Protein AF-A0A915M166-F1 (afdb_monomer_lite)

Radius of gyration: 23.09 Å; chains: 1; bounding box: 55×41×56 Å

pLDDT: mean 77.36, std 15.28, range [28.61, 94.88]

Organism: Meloidogyne javanica (NCBI:txid6303)

Sequence (182 aa):
MIEFNIRQTSNLDTGTILLDKWSNPQYFYRSNMYTFSVKNPDEVTKGSIPNVTKLGPYVFDQTQKRRIHSRGNGSVIYETFQYYKFNPAIAALLVQTPFLEVEVGELIFDGYADPFIDQVCSLPFVNFVCEQILELPDRIGLFYKKNGTSTGVFEVEDGHKDNGESLGRIITWNNGTSLVNY

Structure (mmCIF, N/CA/C/O backbone):
data_AF-A0A915M166-F1
#
_entry.id   AF-A0A915M166-F1
#
loop_
_atom_site.group_PDB
_atom_site.id
_atom_site.type_symbol
_atom_site.label_atom_id
_atom_site.label_alt_id
_atom_site.label_comp_id
_atom_site.label_asym_id
_atom_site.label_entity_id
_atom_site.label_seq_id
_atom_site.pdbx_PDB_ins_code
_atom_site.Cartn_x
_atom_site.Cartn_y
_atom_site.Cartn_z
_atom_site.occupancy
_atom_site.B_iso_or_equiv
_atom_site.auth_seq_id
_atom_site.auth_comp_id
_atom_site.auth_asym_id
_atom_site.auth_atom_id
_atom_site.pdbx_PDB_model_num
ATOM 1 N N . MET A 1 1 ? -29.240 13.737 28.345 1.00 46.16 1 MET A N 1
ATOM 2 C CA . MET A 1 1 ? -29.706 13.234 27.029 1.00 46.16 1 MET A CA 1
ATOM 3 C C . MET A 1 1 ? -28.715 13.537 25.897 1.00 46.16 1 MET A C 1
ATOM 5 O O . MET A 1 1 ? -28.521 12.674 25.058 1.00 46.16 1 MET A O 1
ATOM 9 N N . ILE A 1 2 ? -28.047 14.702 25.892 1.00 50.22 2 ILE A N 1
ATOM 10 C CA . ILE A 1 2 ? -27.058 15.084 24.859 1.00 50.22 2 ILE A CA 1
ATOM 11 C C . ILE A 1 2 ? -25.744 14.280 24.971 1.00 50.22 2 ILE A C 1
ATOM 13 O O . ILE A 1 2 ? -25.306 13.709 23.979 1.00 50.22 2 ILE A O 1
ATOM 17 N N . GLU A 1 3 ? -25.167 14.125 26.170 1.00 52.94 3 GLU A N 1
ATOM 18 C CA . GLU A 1 3 ? -23.914 13.359 26.355 1.00 52.94 3 GLU A CA 1
ATOM 19 C C . GLU A 1 3 ? -24.024 11.869 25.992 1.00 52.94 3 GLU A C 1
ATOM 21 O O . GLU A 1 3 ? -23.082 11.284 25.466 1.00 52.94 3 GLU A O 1
ATOM 26 N N . PHE A 1 4 ? -25.187 11.249 26.223 1.00 51.78 4 PHE A N 1
ATOM 27 C CA . PHE A 1 4 ? -25.421 9.848 25.855 1.00 51.78 4 PHE A CA 1
ATOM 28 C C . PHE A 1 4 ? -25.403 9.650 24.330 1.00 51.78 4 PHE A C 1
ATOM 30 O O . PHE A 1 4 ? -24.869 8.660 23.842 1.00 51.78 4 PHE A O 1
ATOM 37 N N . ASN A 1 5 ? -25.926 10.625 23.578 1.00 53.28 5 ASN A N 1
ATOM 38 C CA . ASN A 1 5 ? -25.905 10.613 22.114 1.00 53.28 5 ASN A CA 1
ATOM 39 C C . ASN A 1 5 ? -24.482 10.813 21.563 1.00 53.28 5 ASN A C 1
ATOM 41 O O . ASN A 1 5 ? -24.081 10.134 20.621 1.00 53.28 5 ASN A O 1
ATOM 45 N N . ILE A 1 6 ? -23.684 11.681 22.196 1.00 55.50 6 ILE A N 1
ATOM 46 C CA . ILE A 1 6 ? -22.271 11.881 21.835 1.00 55.50 6 ILE A CA 1
ATOM 47 C C . ILE A 1 6 ? -21.486 10.574 22.033 1.00 55.50 6 ILE A C 1
ATOM 49 O O . ILE A 1 6 ? -20.822 10.120 21.106 1.00 55.50 6 ILE A O 1
ATOM 53 N N . ARG A 1 7 ? -21.667 9.882 23.168 1.00 54.38 7 ARG A N 1
ATOM 54 C CA . ARG A 1 7 ? -20.999 8.594 23.449 1.00 54.38 7 ARG A CA 1
ATOM 55 C C . ARG A 1 7 ? -21.345 7.470 22.466 1.00 54.38 7 ARG A C 1
ATOM 57 O O . ARG A 1 7 ? -20.508 6.604 22.246 1.00 54.38 7 ARG A O 1
ATOM 64 N N . GLN A 1 8 ? -22.534 7.476 21.859 1.00 55.91 8 GLN A N 1
ATOM 65 C CA . GLN A 1 8 ? -22.914 6.499 20.822 1.00 55.91 8 GLN A CA 1
ATOM 66 C C . GLN A 1 8 ? -22.287 6.795 19.445 1.00 55.91 8 GLN A C 1
ATOM 68 O O . GLN A 1 8 ? -22.394 5.982 18.525 1.00 55.91 8 GLN A O 1
ATOM 73 N N . THR A 1 9 ? -21.644 7.956 19.288 1.00 62.00 9 THR A N 1
ATOM 74 C CA . THR A 1 9 ? -21.124 8.449 18.003 1.00 62.00 9 THR A CA 1
ATOM 75 C C . THR A 1 9 ? -19.626 8.761 18.006 1.00 62.00 9 THR A C 1
ATOM 77 O O . THR A 1 9 ? -19.083 8.988 16.928 1.00 62.00 9 THR A O 1
ATOM 80 N N . SER A 1 10 ? -18.948 8.738 19.163 1.00 69.44 10 SER A N 1
ATOM 81 C CA . SER A 1 10 ? -17.565 9.227 19.309 1.00 69.44 10 SER A CA 1
ATOM 82 C C . SER A 1 10 ? -16.494 8.165 19.600 1.00 69.44 10 SER A C 1
ATOM 84 O O . SER A 1 10 ? -15.329 8.523 19.730 1.00 69.44 10 SER A O 1
ATOM 86 N N . ASN A 1 11 ? -16.842 6.879 19.706 1.00 83.44 11 ASN A N 1
ATOM 87 C CA . ASN A 1 11 ? -15.882 5.805 20.003 1.00 83.44 11 ASN A CA 1
ATOM 88 C C . ASN A 1 11 ? -16.081 4.557 19.120 1.00 83.44 11 ASN A C 1
ATOM 90 O O . ASN A 1 11 ? -17.115 4.385 18.462 1.00 83.44 11 ASN A O 1
ATOM 94 N N . LEU A 1 12 ? -15.075 3.678 19.108 1.00 84.75 12 LEU A N 1
ATOM 95 C CA . LEU A 1 12 ? -15.080 2.407 18.367 1.00 84.75 12 LEU A CA 1
ATOM 96 C C . LEU A 1 12 ? -15.663 1.240 19.184 1.00 84.75 12 LEU A C 1
ATOM 98 O O . LEU A 1 12 ? -15.132 0.131 19.125 1.00 84.75 12 LEU A O 1
ATOM 102 N N . ASP A 1 13 ? -16.745 1.467 19.933 1.00 83.06 13 ASP A N 1
ATOM 103 C CA . ASP A 1 13 ? -17.377 0.442 20.773 1.00 83.06 13 ASP A CA 1
ATOM 104 C C . ASP A 1 13 ? -18.526 -0.319 20.069 1.00 83.06 13 ASP A C 1
ATOM 106 O O . ASP A 1 13 ? -19.024 0.052 19.002 1.00 83.06 13 ASP A O 1
ATOM 110 N N . THR A 1 14 ? -18.939 -1.439 20.658 1.00 78.31 14 THR A N 1
ATOM 111 C CA . THR A 1 14 ? -19.951 -2.354 20.127 1.00 78.31 14 THR A CA 1
ATOM 112 C C . THR A 1 14 ? -21.301 -1.658 19.968 1.00 78.31 14 THR A C 1
ATOM 114 O O . THR A 1 14 ? -21.846 -1.088 20.910 1.00 78.31 14 THR A O 1
ATOM 117 N N . GLY A 1 15 ? -21.873 -1.750 18.766 1.00 77.25 15 GLY A N 1
ATOM 118 C CA . GLY A 1 15 ? -23.177 -1.164 18.448 1.00 77.25 15 GLY A CA 1
ATOM 119 C C . GLY A 1 15 ? -23.139 0.324 18.089 1.00 77.25 15 GLY A C 1
ATOM 120 O O . GLY A 1 15 ? -24.198 0.882 17.801 1.00 77.25 15 GLY A O 1
ATOM 121 N N . THR A 1 16 ? -21.965 0.971 18.057 1.00 82.69 16 THR A N 1
ATOM 122 C CA . THR A 1 16 ? -21.869 2.359 17.588 1.00 82.69 16 THR A CA 1
ATOM 123 C C . THR A 1 16 ? -21.902 2.450 16.064 1.00 82.69 16 THR A C 1
ATOM 125 O O . THR A 1 16 ? -21.342 1.627 15.336 1.00 82.69 16 THR A O 1
ATOM 128 N N . ILE A 1 17 ? -22.531 3.515 15.564 1.00 83.06 17 ILE A N 1
ATOM 129 C CA . ILE A 1 17 ? -22.570 3.831 14.126 1.00 83.06 17 ILE A CA 1
ATOM 130 C C . ILE A 1 17 ? -21.159 4.134 13.603 1.00 83.06 17 ILE A C 1
ATOM 132 O O . ILE A 1 17 ? -20.839 3.845 12.448 1.00 83.06 17 ILE A O 1
ATOM 136 N N . LEU A 1 18 ? -20.316 4.734 14.450 1.00 84.56 18 LEU A N 1
ATOM 137 C CA . LEU A 1 18 ? -18.938 5.052 14.102 1.00 84.56 18 LEU A CA 1
ATOM 138 C C . LEU A 1 18 ? -18.138 3.778 13.825 1.00 84.56 18 LEU A C 1
ATOM 140 O O . LEU A 1 18 ? -17.432 3.728 12.820 1.00 84.56 18 LEU A O 1
ATOM 144 N N . LEU A 1 19 ? -18.289 2.743 14.655 1.00 86.62 19 LEU A N 1
ATOM 145 C CA . LEU A 1 19 ? -17.601 1.476 14.450 1.00 86.62 19 LEU A CA 1
ATOM 146 C C . LEU A 1 19 ? -18.011 0.800 13.132 1.00 86.62 19 LEU A C 1
ATOM 148 O O . LEU A 1 19 ? -17.141 0.334 12.393 1.00 86.62 19 LEU A O 1
ATOM 152 N N . ASP A 1 20 ? -19.307 0.772 12.812 1.00 86.44 20 ASP A N 1
ATOM 153 C CA . ASP A 1 20 ? -19.807 0.187 11.560 1.00 86.44 20 ASP A CA 1
ATOM 154 C C . ASP A 1 20 ? -19.187 0.884 10.336 1.00 86.44 20 ASP A C 1
ATOM 156 O O . ASP A 1 20 ? -18.505 0.252 9.523 1.00 86.44 20 ASP A O 1
ATOM 160 N N . LYS A 1 21 ? -19.283 2.217 10.280 1.00 86.31 21 LYS A N 1
ATOM 161 C CA . LYS A 1 21 ? -18.717 3.024 9.186 1.00 86.31 21 LYS A CA 1
ATOM 162 C C . LYS A 1 21 ? -17.194 2.961 9.113 1.00 86.31 21 LYS A C 1
ATOM 164 O O . LYS A 1 21 ? -16.630 3.012 8.021 1.00 86.31 21 LYS A O 1
ATOM 169 N N . TRP A 1 22 ? -16.521 2.885 10.258 1.00 87.31 22 TRP A N 1
ATOM 170 C CA . TRP A 1 22 ? -15.069 2.757 10.316 1.00 87.31 22 TRP A CA 1
ATOM 171 C C . TRP A 1 22 ? -14.617 1.366 9.858 1.00 87.31 22 TRP A C 1
ATOM 173 O O . TRP A 1 22 ? -13.626 1.255 9.140 1.00 87.31 22 TRP A O 1
ATOM 183 N N . SER A 1 23 ? -15.342 0.301 10.204 1.00 88.00 23 SER A N 1
ATOM 184 C CA . SER A 1 23 ? -14.983 -1.060 9.791 1.00 88.00 23 SER A CA 1
ATOM 185 C C . SER A 1 23 ? -15.278 -1.344 8.312 1.00 88.00 23 SER A C 1
ATOM 187 O O . SER A 1 23 ? -14.497 -2.030 7.644 1.00 88.00 23 SER A O 1
ATOM 189 N N . ASN A 1 24 ? -16.350 -0.755 7.777 1.00 86.88 24 ASN A N 1
ATOM 190 C CA . ASN A 1 24 ? -16.792 -0.920 6.395 1.00 86.88 24 ASN A CA 1
ATOM 191 C C . ASN A 1 24 ? -17.141 0.440 5.756 1.00 86.88 24 ASN A C 1
ATOM 193 O O . ASN A 1 24 ? -18.318 0.774 5.585 1.00 86.88 24 ASN A O 1
ATOM 197 N N . PRO A 1 25 ? -16.131 1.254 5.402 1.00 83.81 25 PRO A N 1
ATOM 198 C CA . PRO A 1 25 ? -16.365 2.555 4.795 1.00 83.81 25 PRO A CA 1
ATOM 199 C C . PRO A 1 25 ? -17.049 2.405 3.433 1.00 83.81 25 PRO A C 1
ATOM 201 O O . PRO A 1 25 ? -16.569 1.700 2.551 1.00 83.81 25 PRO A O 1
ATOM 204 N N . GLN A 1 26 ? -18.168 3.108 3.249 1.00 76.75 26 GLN A N 1
ATOM 205 C CA . GLN A 1 26 ? -18.954 3.078 2.005 1.00 76.75 26 GLN A CA 1
ATOM 206 C C . GLN A 1 26 ? -18.424 4.017 0.910 1.00 76.75 26 GLN A C 1
ATOM 208 O O . GLN A 1 26 ? -19.057 4.190 -0.128 1.00 76.75 26 GLN A O 1
ATOM 213 N N . TYR A 1 27 ? -17.278 4.649 1.142 1.00 73.75 27 TYR A N 1
ATOM 214 C CA . TYR A 1 27 ? -16.601 5.483 0.161 1.00 73.75 27 TYR A CA 1
ATOM 215 C C . TYR A 1 27 ? -15.393 4.733 -0.407 1.00 73.75 27 TYR A C 1
ATOM 217 O O . TYR A 1 27 ? -14.762 3.922 0.272 1.00 73.75 27 TYR A O 1
ATOM 225 N N . PHE A 1 28 ? -15.066 5.022 -1.660 1.00 69.94 28 PHE A N 1
ATOM 226 C CA . PHE A 1 28 ? -13.847 4.558 -2.308 1.00 69.94 28 PHE A CA 1
ATOM 227 C C . PHE A 1 28 ? -12.871 5.727 -2.439 1.00 69.94 28 PHE A C 1
ATOM 229 O O . PHE A 1 28 ? -13.273 6.891 -2.501 1.00 69.94 28 PHE A O 1
ATOM 236 N N . TYR A 1 29 ? -11.583 5.416 -2.490 1.00 75.69 29 TYR A N 1
ATOM 237 C CA . TYR A 1 29 ? -10.548 6.379 -2.830 1.00 75.69 29 TYR A CA 1
ATOM 238 C C . TYR A 1 29 ? -10.238 6.271 -4.311 1.00 75.69 29 TYR A C 1
ATOM 240 O O . TYR A 1 29 ? -10.153 5.173 -4.853 1.00 75.69 29 TYR A O 1
ATOM 248 N N . ARG A 1 30 ? -10.029 7.410 -4.963 1.00 71.06 30 ARG A N 1
ATOM 249 C CA . ARG A 1 30 ? -9.544 7.439 -6.337 1.00 71.06 30 ARG A CA 1
ATOM 250 C C . ARG A 1 30 ? -8.064 7.777 -6.339 1.00 71.06 30 ARG A C 1
ATOM 252 O O . ARG A 1 30 ? -7.686 8.873 -5.926 1.00 71.06 30 ARG A O 1
ATOM 259 N N . SER A 1 31 ? -7.243 6.862 -6.835 1.00 66.75 31 SER A N 1
ATOM 260 C CA . SER A 1 31 ? -5.811 7.094 -7.007 1.00 66.75 31 SER A CA 1
ATOM 261 C C . SER A 1 31 ? -5.480 7.311 -8.472 1.00 66.75 31 SER A C 1
ATOM 263 O O . SER A 1 31 ? -5.754 6.463 -9.318 1.00 66.75 31 SER A O 1
ATOM 265 N N . ASN A 1 32 ? -4.868 8.461 -8.746 1.00 69.50 32 ASN A N 1
ATOM 266 C CA . ASN A 1 32 ? -4.385 8.839 -10.065 1.00 69.50 32 ASN A CA 1
ATOM 267 C C . ASN A 1 32 ? -2.889 8.539 -10.140 1.00 69.50 32 ASN A C 1
ATOM 269 O O . ASN A 1 32 ? -2.088 9.239 -9.519 1.00 69.50 32 ASN A O 1
ATOM 273 N N . MET A 1 33 ? -2.523 7.514 -10.901 1.00 69.56 33 MET A N 1
ATOM 274 C CA . MET A 1 33 ? -1.131 7.126 -11.106 1.00 69.56 33 MET A CA 1
ATOM 275 C C . MET A 1 33 ? -0.606 7.730 -12.407 1.00 69.56 33 MET A C 1
ATOM 277 O O . MET A 1 33 ? -1.296 7.722 -13.426 1.00 69.56 33 MET A O 1
ATOM 281 N N . TYR A 1 34 ? 0.619 8.247 -12.379 1.00 71.56 34 TYR A N 1
ATOM 282 C CA . TYR A 1 34 ? 1.304 8.766 -13.559 1.00 71.56 34 TYR A CA 1
ATOM 283 C C . TYR A 1 34 ? 2.593 7.988 -13.769 1.00 71.56 34 TYR A C 1
ATOM 285 O O . TYR A 1 34 ? 3.335 7.761 -12.816 1.00 71.56 34 TYR A O 1
ATOM 293 N N . THR A 1 35 ? 2.864 7.607 -15.011 1.00 72.44 35 THR A N 1
ATOM 294 C CA . THR A 1 35 ? 4.107 6.929 -15.392 1.00 72.44 35 THR A CA 1
ATOM 295 C C . THR A 1 35 ? 4.919 7.822 -16.322 1.00 72.44 35 THR A C 1
ATOM 297 O O . THR A 1 35 ? 4.394 8.769 -16.908 1.00 72.44 35 THR A O 1
ATOM 300 N N . PHE A 1 36 ? 6.217 7.556 -16.439 1.00 79.19 36 PHE A N 1
ATOM 301 C CA . PHE A 1 36 ? 7.108 8.289 -17.334 1.00 79.19 36 PHE A CA 1
ATOM 302 C C . PHE A 1 36 ? 7.720 7.308 -18.330 1.00 79.19 36 PHE A C 1
ATOM 304 O O . PHE A 1 36 ? 8.456 6.407 -17.943 1.00 79.19 36 PHE A O 1
ATOM 311 N N . SER A 1 37 ? 7.391 7.479 -19.609 1.00 79.38 37 SER A N 1
ATOM 312 C CA . SER A 1 37 ? 7.954 6.697 -20.712 1.00 79.38 37 SER A CA 1
ATOM 313 C C . SER A 1 37 ? 9.230 7.371 -21.212 1.00 79.38 37 SER A C 1
ATOM 315 O O . SER A 1 37 ? 9.206 8.557 -21.546 1.00 79.38 37 SER A O 1
ATOM 317 N N . VAL A 1 38 ? 10.336 6.629 -21.258 1.00 84.50 38 VAL A N 1
ATOM 318 C CA . VAL A 1 38 ? 11.629 7.104 -21.775 1.00 84.50 38 VAL A CA 1
ATOM 319 C C . VAL A 1 38 ? 11.618 7.057 -23.305 1.00 84.50 38 VAL A C 1
ATOM 321 O O . VAL A 1 38 ? 11.242 6.049 -23.894 1.00 84.50 38 VAL A O 1
ATOM 324 N N . LYS A 1 39 ? 12.014 8.155 -23.957 1.00 87.38 39 LYS A N 1
ATOM 325 C CA . LYS A 1 39 ? 12.005 8.322 -25.421 1.00 87.38 39 LYS A CA 1
ATOM 326 C C . LYS A 1 39 ? 13.348 8.051 -26.090 1.00 87.38 39 LYS A C 1
ATOM 328 O O . LYS A 1 39 ? 13.363 7.779 -27.283 1.00 87.38 39 LYS A O 1
ATOM 333 N N . ASN A 1 40 ? 14.450 8.111 -25.345 1.00 90.00 40 ASN A N 1
ATOM 334 C CA . ASN A 1 40 ? 15.803 7.849 -25.846 1.00 90.00 40 ASN A CA 1
ATOM 335 C C . ASN A 1 40 ? 16.521 6.723 -25.065 1.00 90.00 40 ASN A C 1
ATOM 337 O O . ASN A 1 40 ? 17.633 6.929 -24.573 1.00 90.00 40 ASN A O 1
ATOM 341 N N . PRO A 1 41 ? 15.916 5.525 -24.933 1.00 87.50 41 PRO A N 1
ATOM 342 C CA . PRO A 1 41 ? 16.469 4.439 -24.116 1.00 87.50 41 PRO A CA 1
ATOM 343 C C . PRO A 1 41 ? 17.909 4.051 -24.510 1.00 87.50 41 PRO A C 1
ATOM 345 O O . PRO A 1 41 ? 18.774 3.902 -23.644 1.00 87.50 41 PRO A O 1
ATOM 348 N N . ASP A 1 42 ? 18.208 3.981 -25.810 1.00 89.56 42 ASP A N 1
ATOM 349 C CA . ASP A 1 42 ? 19.534 3.605 -26.329 1.00 89.56 42 ASP A CA 1
ATOM 350 C C . ASP A 1 42 ? 20.636 4.639 -26.050 1.00 89.56 42 ASP A C 1
ATOM 352 O O . ASP A 1 42 ? 21.823 4.314 -26.060 1.00 89.56 42 ASP A O 1
ATOM 356 N N . GLU A 1 43 ? 20.272 5.901 -25.835 1.00 90.88 43 GLU A N 1
ATOM 357 C CA . GLU A 1 43 ? 21.224 6.965 -25.501 1.00 90.88 43 GLU A CA 1
ATOM 358 C C . GLU A 1 43 ? 21.476 7.013 -23.997 1.00 90.88 43 GLU A C 1
ATOM 360 O O . GLU A 1 43 ? 22.609 7.227 -23.556 1.00 90.88 43 GLU A O 1
ATOM 365 N N . VAL A 1 44 ? 20.425 6.781 -23.206 1.00 89.69 44 VAL A N 1
ATOM 366 C CA . VAL A 1 44 ? 20.502 6.736 -21.741 1.00 89.69 44 VAL A CA 1
ATOM 367 C C . VAL A 1 44 ? 21.419 5.611 -21.285 1.00 89.69 44 VAL A C 1
ATOM 369 O O . VAL A 1 44 ? 22.259 5.817 -20.413 1.00 89.69 44 VAL A O 1
ATOM 372 N N . THR A 1 45 ? 21.342 4.448 -21.930 1.00 84.69 45 THR A N 1
ATOM 373 C CA . THR A 1 45 ? 22.251 3.321 -21.647 1.00 84.69 45 THR A CA 1
ATOM 374 C C . THR A 1 45 ? 23.720 3.647 -21.926 1.00 84.69 45 THR A C 1
ATOM 376 O O . THR A 1 45 ? 24.607 3.022 -21.352 1.00 84.69 45 THR A O 1
ATOM 379 N N . LYS A 1 46 ? 23.988 4.661 -22.756 1.00 92.38 46 LYS A N 1
ATOM 380 C CA . LYS A 1 46 ? 25.328 5.182 -23.067 1.00 92.38 46 LYS A CA 1
ATOM 381 C C . LYS A 1 46 ? 25.714 6.396 -22.207 1.00 92.38 46 LYS A C 1
ATOM 383 O O . LYS A 1 46 ? 26.749 7.006 -22.458 1.00 92.38 46 LYS A O 1
ATOM 388 N N . GLY A 1 47 ? 24.904 6.750 -21.204 1.00 89.50 47 GLY A N 1
ATOM 389 C CA . GLY A 1 47 ? 25.159 7.840 -20.254 1.00 89.50 47 GLY A CA 1
ATOM 390 C C . GLY A 1 47 ? 24.530 9.191 -20.613 1.00 89.50 47 GLY A C 1
ATOM 391 O O . GLY A 1 47 ? 24.834 10.190 -19.962 1.00 89.50 47 GLY A O 1
ATOM 392 N N . SER A 1 48 ? 23.663 9.252 -21.628 1.00 94.25 48 SER A N 1
ATOM 393 C CA . SER A 1 48 ? 22.951 10.490 -21.980 1.00 94.25 48 SER A CA 1
ATOM 394 C C . SER A 1 48 ? 21.795 10.784 -21.016 1.00 94.25 48 SER A C 1
ATOM 396 O O . SER A 1 48 ? 21.286 9.896 -20.333 1.00 94.25 48 SER A O 1
ATOM 398 N N . ILE A 1 49 ? 21.349 12.043 -20.966 1.00 92.62 49 ILE A N 1
ATOM 399 C CA . ILE A 1 49 ? 20.233 12.464 -20.105 1.00 92.62 49 ILE A CA 1
ATOM 400 C C . ILE A 1 49 ? 18.906 11.873 -20.634 1.00 92.62 49 ILE A C 1
ATOM 402 O O . ILE A 1 49 ? 18.629 11.997 -21.833 1.00 92.62 49 ILE A O 1
ATOM 406 N N . PRO A 1 50 ? 18.056 11.270 -19.776 1.00 92.38 50 PRO A N 1
ATOM 407 C CA . PRO A 1 50 ? 16.761 10.737 -20.195 1.00 92.38 50 PRO A CA 1
ATOM 408 C C . PRO A 1 50 ? 15.782 11.820 -20.655 1.00 92.38 50 PRO A C 1
ATOM 410 O O . PRO A 1 50 ? 15.462 12.751 -19.915 1.00 92.38 50 PRO A O 1
ATOM 413 N N . ASN A 1 51 ? 15.239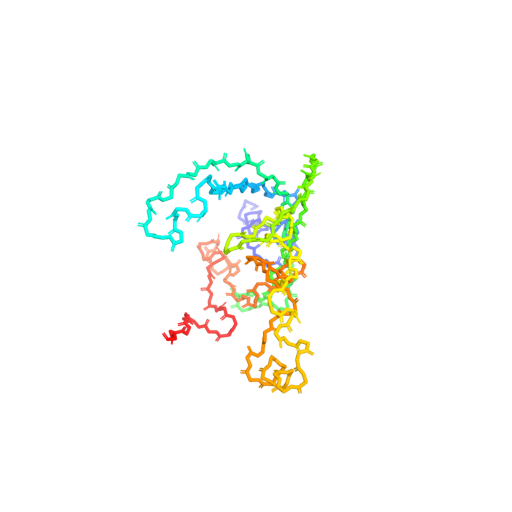 11.645 -21.855 1.00 91.75 51 ASN A N 1
ATOM 414 C CA . ASN A 1 51 ? 14.079 12.366 -22.359 1.00 91.75 51 ASN A CA 1
ATOM 415 C C . ASN A 1 51 ? 12.823 11.543 -22.054 1.00 91.75 51 ASN A C 1
ATOM 417 O O . ASN A 1 51 ? 12.714 10.399 -22.495 1.00 91.75 51 ASN A O 1
ATOM 421 N N . VAL A 1 52 ? 11.877 12.102 -21.297 1.00 87.50 52 VAL A N 1
ATOM 422 C CA . VAL A 1 52 ? 10.702 11.369 -20.805 1.00 87.50 52 VAL A CA 1
ATOM 423 C C . VAL A 1 52 ? 9.389 12.036 -21.194 1.00 87.50 52 VAL A C 1
ATOM 425 O O . VAL A 1 52 ? 9.273 13.257 -21.253 1.00 87.50 52 VAL A O 1
ATOM 428 N N . THR A 1 53 ? 8.358 11.225 -21.414 1.00 79.44 53 THR A N 1
ATOM 429 C CA . THR A 1 53 ? 6.971 11.668 -21.597 1.00 79.44 53 THR A CA 1
ATOM 430 C C . THR A 1 53 ? 6.115 11.163 -20.444 1.00 79.44 53 THR A C 1
ATOM 432 O O . THR A 1 53 ? 6.076 9.964 -20.171 1.00 79.44 53 THR A O 1
ATOM 435 N N . LYS A 1 54 ? 5.406 12.075 -19.775 1.00 74.50 54 LYS A N 1
ATOM 436 C CA . LYS A 1 54 ? 4.445 11.741 -18.719 1.00 74.50 54 LYS A CA 1
ATOM 437 C C . LYS A 1 54 ? 3.184 11.116 -19.327 1.00 74.50 54 LYS A C 1
ATOM 439 O O . LYS A 1 54 ? 2.599 11.689 -20.241 1.00 74.50 54 LYS A O 1
ATOM 444 N N . LEU A 1 55 ? 2.747 9.987 -18.782 1.00 70.75 55 LEU A N 1
ATOM 445 C CA . LEU A 1 55 ? 1.533 9.263 -19.155 1.00 70.75 55 LEU A CA 1
ATOM 446 C C . LEU A 1 55 ? 0.568 9.183 -17.964 1.00 70.75 55 LEU A C 1
ATOM 448 O O . LEU A 1 55 ? 0.987 9.214 -16.804 1.00 70.75 55 LEU A O 1
ATOM 452 N N . GLY A 1 56 ? -0.726 9.061 -18.259 1.00 66.75 56 GLY A N 1
ATOM 453 C CA . GLY A 1 56 ? -1.804 8.996 -17.271 1.00 66.75 56 GLY A CA 1
ATOM 454 C C . GLY A 1 56 ? -2.696 10.250 -17.245 1.00 66.75 56 GLY A C 1
ATOM 455 O O . GLY A 1 56 ? -2.563 11.123 -18.105 1.00 66.75 56 GLY A O 1
ATOM 456 N N . PRO A 1 57 ? -3.601 10.361 -16.255 1.00 66.88 57 PRO A N 1
ATOM 457 C CA . PRO A 1 57 ? -3.695 9.498 -15.079 1.00 66.88 57 PRO A CA 1
ATOM 458 C C . PRO A 1 57 ? -4.275 8.113 -15.392 1.00 66.88 57 PRO A C 1
ATOM 460 O O . PRO A 1 57 ? -5.314 7.993 -16.035 1.00 66.88 57 PRO A O 1
ATOM 463 N N . TYR A 1 58 ? -3.635 7.073 -14.865 1.00 63.84 58 TYR A N 1
ATOM 464 C CA . TYR A 1 58 ? -4.226 5.746 -14.734 1.00 63.84 58 TYR A CA 1
ATOM 465 C C . TYR A 1 58 ? -5.013 5.716 -13.432 1.00 63.84 58 TYR A C 1
ATOM 467 O O . TYR A 1 58 ? -4.449 5.903 -12.349 1.00 63.84 58 TYR A O 1
ATOM 475 N N . VAL A 1 59 ? -6.328 5.568 -13.551 1.00 67.62 59 VAL A N 1
ATOM 476 C CA . VAL A 1 59 ? -7.252 5.741 -12.433 1.00 67.62 59 VAL A CA 1
ATOM 477 C C . VAL A 1 59 ? -7.593 4.386 -11.832 1.00 67.62 59 VAL A C 1
ATOM 479 O O . VAL A 1 59 ? -8.109 3.500 -12.515 1.00 67.62 59 VAL A O 1
ATOM 482 N N . PHE A 1 60 ? -7.330 4.252 -10.536 1.00 71.81 60 PHE A N 1
ATOM 483 C CA . PHE A 1 60 ? -7.696 3.083 -9.747 1.00 71.81 60 PHE A CA 1
ATOM 484 C C . PHE A 1 60 ? -8.685 3.495 -8.668 1.00 71.81 60 PHE A C 1
ATOM 486 O O . PHE A 1 60 ? -8.412 4.412 -7.886 1.00 71.81 60 PHE A O 1
ATOM 493 N N . ASP A 1 61 ? -9.810 2.791 -8.610 1.00 77.56 61 ASP A N 1
ATOM 494 C CA . ASP A 1 61 ? -10.715 2.888 -7.474 1.00 77.56 61 ASP A CA 1
ATOM 495 C C . ASP A 1 61 ? -10.224 1.909 -6.400 1.00 77.56 61 ASP A C 1
ATOM 497 O O . ASP A 1 61 ? -10.022 0.716 -6.650 1.00 77.56 61 ASP A O 1
ATOM 501 N N . GLN A 1 62 ? -9.990 2.432 -5.202 1.00 79.62 62 GLN A N 1
ATOM 502 C CA . GLN A 1 62 ? -9.494 1.690 -4.054 1.00 79.62 62 GLN A CA 1
ATOM 503 C C . GLN A 1 62 ? -10.573 1.615 -2.985 1.00 79.62 62 GLN A C 1
ATOM 505 O O . GLN A 1 62 ? -11.195 2.618 -2.632 1.00 79.62 62 GLN A O 1
ATOM 510 N N . THR A 1 63 ? -10.764 0.432 -2.420 1.00 86.25 63 THR A N 1
ATOM 511 C CA . THR A 1 63 ? -11.641 0.240 -1.263 1.00 86.25 63 THR A CA 1
ATOM 512 C C . THR A 1 63 ? -10.856 -0.385 -0.127 1.00 86.25 63 THR A C 1
ATOM 514 O O . THR A 1 63 ? -9.870 -1.088 -0.346 1.00 86.25 63 THR A O 1
ATOM 517 N N . GLN A 1 64 ? -11.284 -0.110 1.099 1.00 89.12 64 GLN A N 1
ATOM 518 C CA . GLN A 1 64 ? -10.667 -0.668 2.293 1.00 89.12 64 GLN A CA 1
ATOM 519 C C . GLN A 1 64 ? -11.735 -1.293 3.182 1.00 89.12 64 GLN A C 1
ATOM 521 O O . GLN A 1 64 ? -12.843 -0.768 3.293 1.00 89.12 64 GLN A O 1
ATOM 526 N N . LYS A 1 65 ? -11.392 -2.393 3.843 1.00 90.94 65 LYS A N 1
ATOM 527 C CA . LYS A 1 65 ? -12.220 -3.004 4.888 1.00 90.94 65 LYS A CA 1
ATOM 528 C C . LYS A 1 65 ? -11.350 -3.332 6.084 1.00 90.94 65 LYS A C 1
ATOM 530 O O . LYS A 1 65 ? -10.211 -3.760 5.907 1.00 90.94 65 LYS A O 1
ATOM 535 N N . ARG A 1 66 ? -11.884 -3.157 7.289 1.00 92.25 66 ARG A N 1
ATOM 536 C CA . ARG A 1 66 ? -11.181 -3.505 8.525 1.00 92.25 66 ARG A CA 1
ATOM 537 C C . ARG A 1 66 ? -11.819 -4.736 9.143 1.00 92.25 66 ARG A C 1
ATOM 539 O O . ARG A 1 66 ? -13.017 -4.751 9.418 1.00 92.25 66 ARG A O 1
ATOM 546 N N . ARG A 1 67 ? -11.013 -5.770 9.366 1.00 93.56 67 ARG A N 1
ATOM 547 C CA . ARG A 1 67 ? -11.417 -6.954 10.124 1.00 93.56 67 ARG A CA 1
ATOM 548 C C . ARG A 1 67 ? -10.975 -6.761 11.565 1.00 93.56 67 ARG A C 1
ATOM 550 O O . ARG A 1 67 ? -9.782 -6.642 11.810 1.00 93.56 67 ARG A O 1
ATOM 557 N N . ILE A 1 68 ? -11.920 -6.717 12.499 1.00 92.25 68 ILE A N 1
ATOM 558 C CA . ILE A 1 68 ? -11.597 -6.606 13.925 1.00 92.25 68 ILE A CA 1
ATOM 559 C C . ILE A 1 68 ? -11.305 -7.993 14.500 1.00 92.25 68 ILE A C 1
ATOM 561 O O . ILE A 1 68 ? -12.089 -8.917 14.292 1.00 92.25 68 ILE A O 1
ATOM 565 N N . HIS A 1 69 ? -10.206 -8.101 15.244 1.00 90.38 69 HIS A N 1
ATOM 566 C CA . HIS A 1 69 ? -9.775 -9.310 15.948 1.00 90.38 69 HIS A CA 1
ATOM 567 C C . HIS A 1 69 ? -10.222 -9.316 17.404 1.00 90.38 69 HIS A C 1
ATOM 569 O O . HIS A 1 69 ? -10.794 -10.293 17.878 1.00 90.38 69 HIS A O 1
ATOM 575 N N . SER A 1 70 ? -9.981 -8.218 18.117 1.00 89.06 70 SER A N 1
ATOM 576 C CA . SER A 1 70 ? -10.357 -8.087 19.521 1.00 89.06 70 SER A CA 1
ATOM 577 C C . SER A 1 70 ? -10.635 -6.635 19.892 1.00 89.06 70 SER A C 1
ATOM 579 O O . SER A 1 70 ? -10.307 -5.694 19.162 1.00 89.06 70 SER A O 1
ATOM 581 N N . ARG A 1 71 ? -11.317 -6.472 21.024 1.00 86.88 71 ARG A N 1
ATOM 582 C CA . ARG A 1 71 ? -11.754 -5.182 21.543 1.00 86.88 71 ARG A CA 1
ATOM 583 C C . ARG A 1 71 ? -11.874 -5.247 23.056 1.00 86.88 71 ARG A C 1
ATOM 585 O O . ARG A 1 71 ? -12.370 -6.245 23.578 1.00 86.88 71 ARG A O 1
ATOM 592 N N . GLY A 1 72 ? -11.470 -4.183 23.735 1.00 81.06 72 GLY A N 1
ATOM 593 C CA . GLY A 1 72 ? -11.603 -4.062 25.184 1.00 81.06 72 GLY A CA 1
ATOM 594 C C . GLY A 1 72 ? -10.487 -3.224 25.792 1.00 81.06 72 GLY A C 1
ATOM 595 O O . GLY A 1 72 ? -9.503 -2.903 25.137 1.00 81.06 72 GLY A O 1
ATOM 596 N N . ASN A 1 73 ? -10.640 -2.861 27.066 1.00 80.19 73 ASN A N 1
ATOM 597 C CA . ASN A 1 73 ? -9.650 -2.091 27.831 1.00 80.19 73 ASN A CA 1
ATOM 598 C C . ASN A 1 73 ? -9.243 -0.728 27.225 1.00 80.19 73 ASN A C 1
ATOM 600 O O . ASN A 1 73 ? -8.236 -0.154 27.650 1.00 80.19 73 ASN A O 1
ATOM 604 N N . GLY A 1 74 ? -10.039 -0.153 26.320 1.00 85.50 74 GLY A N 1
ATOM 605 C CA . GLY A 1 74 ? -9.744 1.121 25.658 1.00 85.50 74 GLY A CA 1
ATOM 606 C C . GLY A 1 74 ? -9.021 0.992 24.312 1.00 85.50 74 GLY A C 1
ATOM 607 O O . GLY A 1 74 ? -8.546 2.004 23.795 1.00 85.50 74 GLY A O 1
ATOM 608 N N . SER A 1 75 ? -8.883 -0.219 23.757 1.00 90.19 75 SER A N 1
ATOM 609 C CA . SER A 1 75 ? -8.263 -0.437 22.448 1.00 90.19 75 SER A CA 1
ATOM 610 C C . SER A 1 75 ? -9.053 -1.391 21.544 1.00 90.19 75 SER A C 1
ATOM 612 O O . SER A 1 75 ? -9.882 -2.203 21.978 1.00 90.19 75 SER A O 1
ATOM 614 N N . VAL A 1 76 ? -8.795 -1.263 20.241 1.00 92.94 76 VAL A N 1
ATOM 615 C CA . VAL A 1 76 ? -9.306 -2.123 19.168 1.00 92.94 76 VAL A CA 1
ATOM 616 C C . VAL A 1 76 ? -8.125 -2.702 18.396 1.00 92.94 76 VAL A C 1
ATOM 618 O O . VAL A 1 76 ? -7.289 -1.950 17.894 1.00 92.94 76 VAL A O 1
ATOM 621 N N . ILE A 1 77 ? -8.095 -4.027 18.238 1.00 92.25 77 ILE A N 1
ATOM 622 C CA . ILE A 1 77 ? -7.110 -4.732 17.410 1.00 92.25 77 ILE A CA 1
ATOM 623 C C . ILE A 1 77 ? -7.765 -5.147 16.093 1.00 92.25 77 ILE A C 1
ATOM 625 O O . ILE A 1 77 ? -8.815 -5.796 16.095 1.00 92.25 77 ILE A O 1
ATOM 629 N N . TYR A 1 78 ? -7.166 -4.787 14.959 1.00 93.38 78 TYR A N 1
ATOM 630 C CA . TYR A 1 78 ? -7.743 -5.029 13.636 1.00 93.38 78 TYR A CA 1
ATOM 631 C C . TYR A 1 78 ? -6.692 -5.177 12.530 1.00 93.38 78 TYR A C 1
ATOM 633 O O . TYR A 1 78 ? -5.547 -4.760 12.664 1.00 93.38 78 TYR A O 1
ATOM 641 N N . GLU A 1 79 ? -7.116 -5.721 11.393 1.00 93.44 79 GLU A N 1
ATOM 642 C CA . GLU A 1 79 ? -6.367 -5.744 10.134 1.00 93.44 79 GLU A CA 1
ATOM 643 C C . GLU A 1 79 ? -7.082 -4.921 9.068 1.00 93.44 79 GLU A C 1
ATOM 645 O O . GLU A 1 79 ? -8.312 -4.955 8.976 1.00 93.44 79 GLU A O 1
ATOM 650 N N . THR A 1 80 ? -6.322 -4.223 8.222 1.00 90.81 80 THR A N 1
ATOM 651 C CA . THR A 1 80 ? -6.880 -3.499 7.070 1.00 90.81 80 THR A CA 1
ATOM 652 C C . THR A 1 80 ? -6.602 -4.252 5.782 1.00 90.81 80 THR A C 1
ATOM 654 O O . THR A 1 80 ? -5.449 -4.490 5.446 1.00 90.81 80 THR A O 1
ATOM 657 N N . PHE A 1 81 ? -7.659 -4.558 5.036 1.00 90.12 81 PHE A N 1
ATOM 658 C CA . PHE A 1 81 ? -7.603 -5.148 3.704 1.00 90.12 81 PHE A CA 1
ATOM 659 C C . PHE A 1 81 ? -7.843 -4.071 2.656 1.00 90.12 81 PHE A C 1
ATOM 661 O O . PHE A 1 81 ? -8.862 -3.377 2.719 1.00 90.12 81 PHE A O 1
ATOM 668 N N . GLN A 1 82 ? -6.930 -3.949 1.695 1.00 86.88 82 GLN A N 1
ATOM 669 C CA . GLN A 1 82 ? -7.027 -2.984 0.600 1.00 86.88 82 GLN A CA 1
ATOM 670 C C . GLN A 1 82 ? -7.327 -3.700 -0.715 1.00 86.88 82 GLN A C 1
ATOM 672 O O . GLN A 1 82 ? -6.688 -4.696 -1.045 1.00 86.88 82 GLN A O 1
ATOM 677 N N . TYR A 1 83 ? -8.295 -3.188 -1.468 1.00 84.69 83 TYR A N 1
ATOM 678 C CA . TYR A 1 83 ? -8.693 -3.724 -2.767 1.00 84.69 83 TYR A CA 1
ATOM 679 C C . TYR A 1 83 ? -8.551 -2.646 -3.828 1.00 84.69 83 TYR A C 1
ATOM 681 O O . TYR A 1 83 ? -8.990 -1.513 -3.618 1.00 84.69 83 TYR A O 1
ATOM 689 N N . TYR A 1 84 ? -8.001 -3.017 -4.976 1.00 80.06 84 TYR A N 1
ATOM 690 C CA . TYR A 1 84 ? -7.711 -2.115 -6.082 1.00 80.06 84 TYR A CA 1
ATOM 691 C C . TYR A 1 84 ? -8.446 -2.602 -7.324 1.00 80.06 84 TYR A C 1
ATOM 693 O O . TYR A 1 84 ? -8.367 -3.779 -7.683 1.00 80.06 84 TYR A O 1
ATOM 701 N N . LYS A 1 85 ? -9.168 -1.696 -7.984 1.00 77.62 85 LYS A N 1
ATOM 702 C CA . LYS A 1 85 ? -9.834 -1.962 -9.256 1.00 77.62 85 LYS A CA 1
ATOM 703 C C . LYS A 1 85 ? -9.358 -0.956 -10.293 1.00 77.62 85 LYS A C 1
ATOM 705 O O . LYS A 1 85 ? -9.596 0.245 -10.161 1.00 77.62 85 LYS A O 1
ATOM 710 N N . PHE A 1 86 ? -8.691 -1.460 -11.323 1.00 67.62 86 PHE A N 1
ATOM 711 C CA . PHE A 1 86 ? -8.322 -0.662 -12.484 1.00 67.62 86 PHE A CA 1
ATOM 712 C C . PHE A 1 86 ? 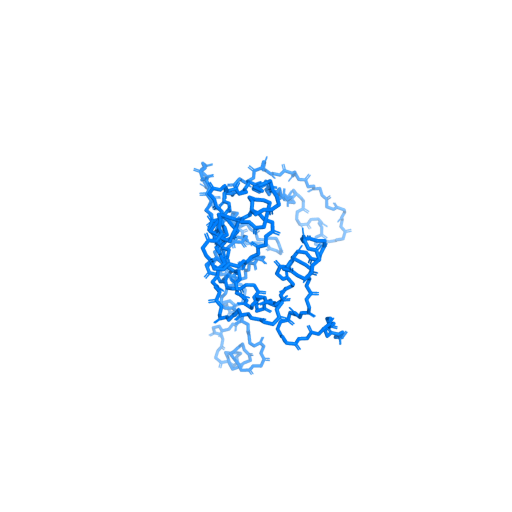-9.557 -0.335 -13.331 1.00 67.62 86 PHE A C 1
ATOM 714 O O . PHE A 1 86 ? -10.459 -1.167 -13.460 1.00 67.62 86 PHE A O 1
ATOM 721 N N . ASN A 1 87 ? -9.596 0.864 -13.914 1.00 63.78 87 ASN A N 1
ATOM 722 C CA . ASN A 1 87 ? -10.629 1.280 -14.862 1.00 63.78 87 ASN A CA 1
ATOM 723 C C . ASN A 1 87 ? -10.008 1.461 -16.267 1.00 63.78 87 ASN A C 1
ATOM 725 O O . ASN A 1 87 ? -9.457 2.528 -16.550 1.00 63.78 87 ASN A O 1
ATOM 729 N N . PRO A 1 88 ? -10.016 0.414 -17.118 1.00 57.03 88 PRO A N 1
ATOM 730 C CA . PRO A 1 88 ? -9.245 0.392 -18.358 1.00 57.03 88 PRO A CA 1
ATOM 731 C C . PRO A 1 88 ? -9.994 0.981 -19.563 1.00 57.03 88 PRO A C 1
ATOM 733 O O . PRO A 1 88 ? -11.076 0.522 -19.922 1.00 57.03 88 PRO A O 1
ATOM 736 N N . ALA A 1 89 ? -9.337 1.894 -20.282 1.00 37.06 89 ALA A N 1
ATOM 737 C CA . ALA A 1 89 ? -9.540 2.084 -21.717 1.00 37.06 89 ALA A CA 1
ATOM 738 C C . ALA A 1 89 ? -8.190 1.926 -22.452 1.00 37.06 89 ALA A C 1
ATOM 740 O O . ALA A 1 89 ? -7.399 2.861 -22.499 1.00 37.06 89 ALA A O 1
ATOM 741 N N . ILE A 1 90 ? -8.011 0.720 -23.016 1.00 30.84 90 ILE A N 1
ATOM 742 C CA . ILE A 1 90 ? -7.109 0.245 -24.096 1.00 30.84 90 ILE A CA 1
ATOM 743 C C . ILE A 1 90 ? -5.586 0.164 -23.822 1.00 30.84 90 ILE A C 1
ATOM 745 O O . ILE A 1 90 ? -4.941 1.135 -23.442 1.00 30.84 90 ILE A O 1
ATOM 749 N N . ALA A 1 91 ? -5.030 -1.024 -24.112 1.00 35.31 91 ALA A N 1
ATOM 750 C CA . ALA A 1 91 ? -3.620 -1.436 -24.057 1.00 35.31 91 ALA A CA 1
ATOM 751 C C . ALA A 1 91 ? -3.095 -1.890 -25.445 1.00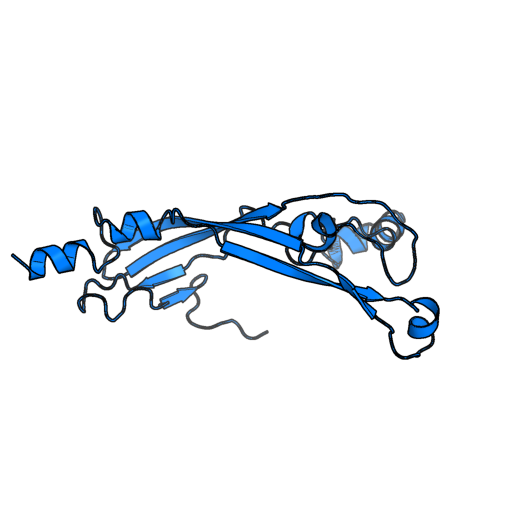 35.31 91 ALA A C 1
ATOM 753 O O . ALA A 1 91 ? -3.908 -2.256 -26.297 1.00 35.31 91 ALA A O 1
ATOM 754 N N . ALA A 1 92 ? -1.765 -1.893 -25.659 1.00 28.61 92 ALA A N 1
ATOM 755 C CA . ALA A 1 92 ? -1.048 -2.679 -26.687 1.00 28.61 92 ALA A CA 1
ATOM 756 C C . ALA A 1 92 ? 0.489 -2.732 -26.441 1.00 28.61 92 ALA A C 1
ATOM 758 O O . ALA A 1 92 ? 1.042 -1.844 -25.798 1.00 28.61 92 ALA A O 1
ATOM 759 N N . LEU A 1 93 ? 1.121 -3.786 -26.986 1.00 29.17 93 LEU A N 1
ATOM 760 C CA . LEU A 1 93 ? 2.375 -4.492 -26.625 1.00 29.17 93 LEU A CA 1
ATOM 761 C C . LEU A 1 93 ? 3.750 -3.996 -27.178 1.00 29.17 93 LEU A C 1
ATOM 763 O O . LEU A 1 93 ? 3.829 -3.600 -28.337 1.00 29.17 93 LEU A O 1
ATOM 767 N N . LEU A 1 94 ? 4.788 -4.276 -26.353 1.00 30.17 94 LEU A N 1
ATOM 768 C CA . LEU A 1 94 ? 6.178 -4.827 -26.486 1.00 30.17 94 LEU A CA 1
ATOM 769 C C . LEU A 1 94 ? 7.195 -4.441 -27.596 1.00 30.17 94 LEU A C 1
ATOM 771 O O . LEU A 1 94 ? 6.927 -4.725 -28.760 1.00 30.17 94 LEU A O 1
ATOM 775 N N . VAL A 1 95 ? 8.462 -4.164 -27.172 1.00 33.19 95 VAL A N 1
ATOM 776 C CA . VAL A 1 95 ? 9.762 -4.838 -27.541 1.00 33.19 95 VAL A CA 1
ATOM 777 C C . VAL A 1 95 ? 10.846 -4.690 -26.418 1.00 33.19 95 VAL A C 1
ATOM 779 O O . VAL A 1 95 ? 10.881 -3.688 -25.712 1.00 33.19 95 VAL A O 1
ATOM 782 N N . GLN A 1 96 ? 11.743 -5.686 -26.248 1.00 41.19 96 GLN A N 1
ATOM 783 C CA . GLN A 1 96 ? 12.825 -5.784 -25.234 1.00 41.19 96 GLN A CA 1
ATOM 784 C C . GLN A 1 96 ? 14.017 -4.811 -25.421 1.00 41.19 96 GLN A C 1
ATOM 786 O O . GLN A 1 96 ? 14.728 -4.880 -26.423 1.00 41.19 96 GLN A O 1
ATOM 791 N N . THR A 1 97 ? 14.311 -4.016 -24.381 1.00 52.88 97 THR A N 1
ATOM 792 C CA . THR A 1 97 ? 15.563 -3.260 -24.129 1.00 52.88 97 THR A CA 1
ATOM 793 C C . THR A 1 97 ? 15.795 -3.199 -22.596 1.00 52.88 97 THR A C 1
ATOM 795 O O . THR A 1 97 ? 14.933 -3.669 -21.853 1.00 52.88 97 THR A O 1
ATOM 798 N N . PRO A 1 98 ? 16.893 -2.628 -22.051 1.00 56.28 98 PRO A N 1
ATOM 799 C CA . PRO A 1 98 ? 17.013 -2.289 -20.614 1.00 56.28 98 PRO A CA 1
ATOM 800 C C . PRO A 1 98 ? 15.843 -1.470 -20.043 1.00 56.28 98 PRO A C 1
ATOM 802 O O . PRO A 1 98 ? 15.705 -1.346 -18.829 1.00 56.28 98 PRO A O 1
ATOM 805 N N . PHE A 1 99 ? 15.001 -0.921 -20.918 1.00 67.75 99 PHE A N 1
ATOM 806 C CA . PHE A 1 99 ? 13.671 -0.444 -20.596 1.00 67.75 99 PHE A CA 1
ATOM 807 C C . PHE A 1 99 ? 12.641 -1.452 -21.122 1.00 67.75 99 PHE A C 1
ATOM 809 O O . PHE A 1 99 ? 12.637 -1.798 -22.305 1.00 67.75 99 PHE A O 1
ATOM 816 N N . LEU A 1 100 ? 11.766 -1.921 -20.236 1.00 71.44 100 LEU A N 1
ATOM 817 C CA . LEU A 1 100 ? 10.680 -2.833 -20.580 1.00 71.44 100 LEU A CA 1
ATOM 818 C C . LEU A 1 100 ? 9.405 -2.041 -20.873 1.00 71.44 100 LEU A C 1
ATOM 820 O O . LEU A 1 100 ? 9.020 -1.152 -20.109 1.00 71.44 100 LEU A O 1
ATOM 824 N N . GLU A 1 101 ? 8.734 -2.388 -21.966 1.00 75.19 101 GLU A N 1
ATOM 825 C CA . GLU A 1 101 ? 7.368 -1.944 -22.225 1.00 75.19 101 GLU A CA 1
ATOM 826 C C . GLU A 1 101 ? 6.401 -2.924 -21.562 1.00 75.19 101 GLU A C 1
ATOM 828 O O . GLU A 1 101 ?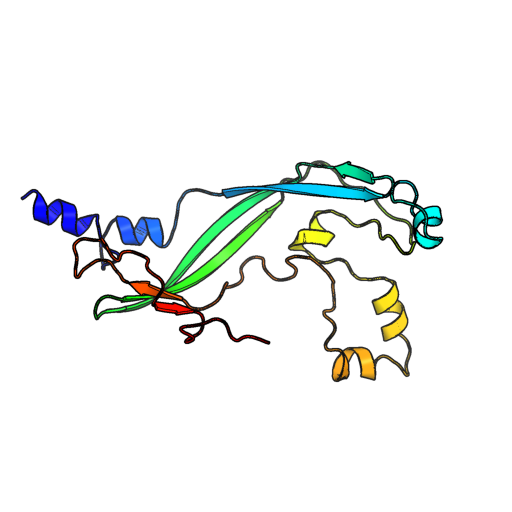 6.307 -4.080 -21.962 1.00 75.19 101 GLU A O 1
ATOM 833 N N . VAL A 1 102 ? 5.699 -2.464 -20.529 1.00 80.19 102 VAL A N 1
ATOM 834 C CA . VAL A 1 102 ? 4.756 -3.271 -19.745 1.00 80.19 102 VAL A CA 1
ATOM 835 C C . VAL A 1 102 ? 3.421 -2.551 -19.631 1.00 80.19 102 VAL A C 1
ATOM 837 O O . VAL A 1 102 ? 3.369 -1.314 -19.624 1.00 80.19 102 VAL A O 1
ATOM 840 N N . GLU A 1 103 ? 2.330 -3.309 -19.519 1.00 84.44 103 GLU A N 1
ATOM 841 C CA . GLU A 1 103 ? 1.034 -2.704 -19.235 1.00 84.44 103 GLU A CA 1
ATOM 842 C C . GLU A 1 103 ? 1.027 -2.085 -17.833 1.00 84.44 103 GLU A C 1
ATOM 844 O O . GLU A 1 103 ? 1.680 -2.554 -16.900 1.00 84.44 103 GLU A O 1
ATOM 849 N N . VAL A 1 104 ? 0.249 -1.019 -17.644 1.00 84.25 104 VAL A N 1
ATOM 850 C CA . VAL A 1 104 ? 0.202 -0.342 -16.340 1.00 84.25 104 VAL A CA 1
ATOM 851 C C . VAL A 1 104 ? -0.407 -1.222 -15.248 1.00 84.25 104 VAL A C 1
ATOM 853 O O . VAL A 1 104 ? 0.018 -1.132 -14.097 1.00 84.25 104 VAL A O 1
ATOM 856 N N . GLY A 1 105 ? -1.360 -2.092 -15.595 1.00 84.38 105 GLY A N 1
ATOM 857 C CA . GLY A 1 105 ? -1.885 -3.097 -14.665 1.00 84.38 105 GLY A CA 1
ATOM 858 C C . GLY A 1 105 ? -0.780 -4.021 -14.150 1.00 84.38 105 GLY A C 1
ATOM 859 O O . GLY A 1 105 ? -0.625 -4.175 -12.937 1.00 84.38 105 GLY A O 1
ATOM 860 N N . GLU A 1 106 ? 0.064 -4.517 -15.057 1.00 87.81 106 GLU A N 1
ATOM 861 C CA . GLU A 1 106 ? 1.198 -5.392 -14.747 1.00 87.81 106 GLU A CA 1
ATOM 862 C C . GLU A 1 106 ? 2.290 -4.688 -13.941 1.00 87.81 106 GLU A C 1
ATOM 864 O O . GLU A 1 106 ? 2.747 -5.223 -12.934 1.00 87.81 106 GLU A O 1
ATOM 869 N N . LEU A 1 107 ? 2.667 -3.458 -14.303 1.00 88.19 107 LEU A N 1
ATOM 870 C CA . LEU A 1 107 ? 3.667 -2.702 -13.543 1.00 88.19 107 LEU A CA 1
ATOM 871 C C . LEU A 1 107 ? 3.216 -2.429 -12.101 1.00 88.19 107 LEU A C 1
ATOM 873 O O . LEU A 1 107 ? 4.032 -2.450 -11.176 1.00 88.19 107 LEU A O 1
ATOM 877 N N . ILE A 1 108 ? 1.931 -2.113 -11.909 1.00 87.94 108 ILE A N 1
ATOM 878 C CA . ILE A 1 108 ? 1.437 -1.627 -10.621 1.00 87.94 108 ILE A CA 1
ATOM 879 C C . ILE A 1 108 ? 0.937 -2.772 -9.735 1.00 87.94 108 ILE A C 1
ATOM 881 O O . ILE A 1 108 ? 1.399 -2.853 -8.601 1.00 87.94 108 ILE A O 1
ATOM 885 N N . PHE A 1 109 ? 0.031 -3.641 -10.195 1.00 87.56 109 PHE A N 1
ATOM 886 C CA . PHE A 1 109 ? -0.673 -4.593 -9.315 1.00 87.56 109 PHE A CA 1
ATOM 887 C C . PHE A 1 109 ? -0.571 -6.062 -9.736 1.00 87.56 109 PHE A C 1
ATOM 889 O O . PHE A 1 109 ? -0.433 -6.919 -8.858 1.00 87.56 109 PHE A O 1
ATOM 896 N N . ASP A 1 110 ? -0.626 -6.360 -11.034 1.00 88.12 110 ASP A N 1
ATOM 897 C CA . ASP A 1 110 ? -0.691 -7.747 -11.520 1.00 88.12 110 ASP A CA 1
ATOM 898 C C . ASP A 1 110 ? 0.697 -8.408 -11.563 1.00 88.12 110 ASP A C 1
ATOM 900 O O . ASP A 1 110 ? 0.814 -9.626 -11.427 1.00 88.12 110 ASP A O 1
ATOM 904 N N . GLY A 1 111 ? 1.753 -7.595 -11.657 1.00 87.81 111 GLY A N 1
ATOM 905 C CA . GLY A 1 111 ? 3.132 -8.031 -11.844 1.00 87.81 111 GLY A CA 1
ATOM 906 C C . GLY A 1 111 ? 3.389 -8.491 -13.282 1.00 87.81 111 GLY A C 1
ATOM 907 O O . GLY A 1 111 ? 2.625 -9.289 -13.830 1.00 87.81 111 GLY A O 1
ATOM 908 N N . TYR A 1 112 ? 4.489 -8.043 -13.888 1.00 85.75 112 TYR A N 1
ATOM 909 C CA . TYR A 1 112 ? 4.952 -8.576 -15.174 1.00 85.75 112 TYR A CA 1
ATOM 910 C C . TYR A 1 112 ? 5.941 -9.727 -14.951 1.00 85.75 112 TYR A C 1
ATOM 912 O O . TYR A 1 112 ? 6.682 -9.740 -13.963 1.00 85.75 112 TYR A O 1
ATOM 920 N N . ALA A 1 113 ? 5.934 -10.704 -15.859 1.00 84.00 113 ALA A N 1
ATOM 921 C CA . ALA A 1 113 ? 6.986 -11.714 -15.930 1.00 84.00 113 ALA A CA 1
ATOM 922 C C . ALA A 1 113 ? 8.214 -11.064 -16.571 1.00 84.00 113 ALA A C 1
ATOM 924 O O . ALA A 1 113 ? 8.114 -10.529 -17.677 1.00 84.00 113 ALA A O 1
ATOM 925 N N . ASP A 1 114 ? 9.338 -11.041 -15.858 1.00 79.44 114 ASP A N 1
ATOM 926 C CA . ASP A 1 114 ? 10.560 -10.443 -16.380 1.00 79.44 114 ASP A CA 1
ATOM 927 C C . ASP A 1 114 ? 11.223 -11.431 -17.355 1.00 79.44 114 ASP A C 1
ATOM 929 O O . ASP A 1 114 ? 11.674 -12.496 -16.926 1.00 79.44 114 ASP A O 1
ATOM 933 N N . PRO A 1 115 ? 11.312 -11.107 -18.661 1.00 74.31 115 PRO A N 1
ATOM 934 C CA . PRO A 1 115 ? 11.819 -12.053 -19.652 1.00 74.31 115 PRO A CA 1
ATOM 935 C C . PRO A 1 115 ? 13.278 -12.459 -19.414 1.00 74.31 115 PRO A C 1
ATOM 937 O O . PRO A 1 115 ? 13.698 -13.529 -19.852 1.00 74.31 115 PRO A O 1
ATOM 940 N N . PHE A 1 116 ? 14.065 -11.602 -18.757 1.00 71.31 116 PHE A N 1
ATOM 941 C CA . PHE A 1 116 ? 15.454 -11.893 -18.426 1.00 71.31 116 PHE A CA 1
ATOM 942 C C . PHE A 1 116 ? 15.541 -12.839 -17.228 1.00 71.31 116 PHE A C 1
ATOM 944 O O . PHE A 1 116 ? 16.282 -13.819 -17.301 1.00 71.31 116 PHE A O 1
ATOM 951 N N . ILE A 1 117 ? 14.766 -12.604 -16.165 1.00 71.94 117 ILE A N 1
ATOM 952 C CA . ILE A 1 117 ? 14.679 -13.531 -15.026 1.00 71.94 117 ILE A CA 1
ATOM 953 C C . ILE A 1 117 ? 14.169 -14.897 -15.489 1.00 71.94 117 ILE A C 1
ATOM 955 O O . ILE A 1 117 ? 14.817 -15.899 -15.194 1.00 71.94 117 ILE A O 1
ATOM 959 N N . ASP A 1 118 ? 13.104 -14.949 -16.294 1.00 72.62 118 ASP A N 1
ATOM 960 C CA . ASP A 1 118 ? 12.581 -16.206 -16.848 1.00 72.62 118 ASP A CA 1
ATOM 961 C C . ASP A 1 118 ? 13.661 -16.964 -17.635 1.00 72.62 118 ASP A C 1
ATOM 963 O O . ASP A 1 118 ? 13.874 -18.165 -17.440 1.00 72.62 118 ASP A O 1
ATOM 967 N N . GLN A 1 119 ? 14.401 -16.260 -18.497 1.00 69.44 119 GLN A N 1
ATOM 968 C CA . GLN A 1 119 ? 15.461 -16.869 -19.293 1.00 69.44 119 GLN A CA 1
ATOM 969 C C . GLN A 1 119 ? 16.626 -17.361 -18.425 1.00 69.44 119 GLN A C 1
ATOM 971 O O . GLN A 1 119 ? 17.097 -18.483 -18.618 1.00 69.44 119 GLN A O 1
ATOM 976 N N . VAL A 1 120 ? 17.092 -16.552 -17.473 1.00 66.94 120 VAL A N 1
ATOM 977 C CA . VAL A 1 120 ? 18.210 -16.902 -16.586 1.00 66.94 120 VAL A CA 1
ATOM 978 C C . VAL A 1 120 ? 17.836 -18.076 -15.685 1.00 66.94 120 VAL A C 1
ATOM 980 O O . VAL A 1 120 ? 18.616 -19.021 -15.576 1.00 66.94 120 VAL A O 1
ATOM 983 N N . CYS A 1 121 ? 16.641 -18.068 -15.099 1.00 67.81 121 CYS A N 1
ATOM 984 C CA . CYS A 1 121 ? 16.186 -19.133 -14.210 1.00 67.81 121 CYS A CA 1
ATOM 985 C C . CYS A 1 121 ? 15.840 -20.428 -14.967 1.00 67.81 121 CYS A C 1
ATOM 987 O O . CYS A 1 121 ? 15.968 -21.508 -14.397 1.00 67.81 121 CYS A O 1
ATOM 989 N N . SER A 1 122 ? 15.528 -20.367 -16.270 1.00 68.81 122 SER A N 1
ATOM 990 C CA . SER A 1 122 ? 15.364 -21.569 -17.109 1.00 68.81 122 SER A CA 1
ATOM 991 C C . SER A 1 122 ? 16.667 -22.352 -17.364 1.00 68.81 122 SER A C 1
ATOM 993 O O . SER A 1 122 ? 16.624 -23.492 -17.836 1.00 68.81 122 SER A O 1
ATOM 995 N N . LEU A 1 123 ? 17.841 -21.775 -17.060 1.00 70.50 123 LEU A N 1
ATOM 996 C CA . LEU A 1 123 ? 19.128 -22.444 -17.246 1.00 70.50 123 LEU A CA 1
ATOM 997 C C . LEU A 1 123 ? 19.349 -23.519 -16.158 1.00 70.50 123 LEU A C 1
ATOM 999 O O . LEU A 1 123 ? 19.303 -23.196 -14.967 1.00 70.50 123 LEU A O 1
ATOM 1003 N N . PRO A 1 124 ? 19.693 -24.776 -16.522 1.00 61.66 124 PRO A N 1
ATOM 1004 C CA . PRO A 1 124 ? 19.778 -25.904 -15.580 1.00 61.66 124 PRO A CA 1
ATOM 1005 C C . PRO A 1 124 ? 20.719 -25.706 -14.382 1.00 61.66 124 PRO A C 1
ATOM 1007 O O . PRO A 1 124 ? 20.561 -26.362 -13.358 1.00 61.66 124 PRO A O 1
ATOM 1010 N N . PHE A 1 125 ? 21.709 -24.821 -14.505 1.00 62.72 125 PHE A N 1
ATOM 1011 C CA . PHE A 1 125 ? 22.698 -24.531 -13.465 1.00 62.72 125 PHE A CA 1
ATOM 1012 C C . PHE A 1 125 ? 22.367 -23.287 -12.621 1.00 62.72 125 PHE A C 1
ATOM 1014 O O . PHE A 1 125 ? 23.055 -23.036 -11.634 1.00 62.72 125 PHE A O 1
ATOM 1021 N N . VAL A 1 126 ? 21.333 -22.515 -12.985 1.00 61.53 126 VAL A N 1
ATOM 1022 C CA . VAL A 1 126 ? 20.936 -21.265 -12.303 1.00 61.53 126 VAL A CA 1
ATOM 1023 C C . VAL A 1 126 ? 19.579 -21.387 -11.612 1.00 61.53 126 VAL A C 1
ATOM 1025 O O . VAL A 1 126 ? 19.333 -20.643 -10.666 1.00 61.53 126 VAL A O 1
ATOM 1028 N N . ASN A 1 127 ? 18.739 -22.363 -11.985 1.00 62.53 127 ASN A N 1
ATOM 1029 C CA . ASN A 1 127 ? 17.427 -22.550 -11.353 1.00 62.53 127 ASN A CA 1
ATOM 1030 C C . ASN A 1 127 ? 17.513 -22.651 -9.815 1.00 62.53 127 ASN A C 1
ATOM 1032 O O . ASN A 1 127 ? 16.741 -22.024 -9.095 1.00 62.53 127 ASN A O 1
ATOM 1036 N N . PHE A 1 128 ? 18.538 -23.348 -9.303 1.00 64.06 128 PHE A N 1
ATOM 1037 C CA . PHE A 1 128 ? 18.805 -23.445 -7.862 1.00 64.06 128 PHE A CA 1
ATOM 1038 C C . PHE A 1 128 ? 19.042 -22.075 -7.196 1.00 64.06 128 PHE A C 1
ATOM 1040 O O . PHE A 1 128 ? 18.606 -21.852 -6.072 1.00 64.06 128 PHE A O 1
ATOM 1047 N N . VAL A 1 129 ? 19.708 -21.140 -7.881 1.00 61.59 129 VAL A N 1
ATOM 1048 C CA . VAL A 1 129 ? 19.993 -19.796 -7.352 1.00 61.59 129 VAL A CA 1
ATOM 1049 C C . VAL A 1 129 ? 18.712 -18.964 -7.269 1.00 61.59 129 VAL A C 1
ATOM 1051 O O . VAL A 1 129 ? 18.489 -18.282 -6.270 1.00 61.59 129 VAL A O 1
ATOM 1054 N N . CYS A 1 130 ? 17.856 -19.046 -8.288 1.00 63.03 130 CYS A N 1
ATOM 1055 C CA . CYS A 1 130 ? 16.604 -18.294 -8.324 1.00 63.03 130 CYS A CA 1
ATOM 1056 C C . CYS A 1 130 ? 15.619 -18.741 -7.235 1.00 63.03 130 CYS A C 1
ATOM 1058 O O . CYS A 1 130 ? 15.079 -17.896 -6.524 1.00 63.03 130 CYS A O 1
ATOM 1060 N N . GLU A 1 131 ? 15.426 -20.055 -7.074 1.00 64.31 131 GLU A N 1
ATOM 1061 C CA . GLU A 1 131 ? 14.447 -20.603 -6.126 1.00 64.31 131 GLU A CA 1
ATOM 1062 C C . GLU A 1 131 ? 14.934 -20.584 -4.669 1.00 64.31 131 GLU A C 1
ATOM 1064 O O . GLU A 1 131 ? 14.131 -20.360 -3.768 1.00 64.31 131 GLU A O 1
ATOM 1069 N N . GLN A 1 132 ? 16.224 -20.848 -4.416 1.00 59.44 132 GLN A N 1
ATOM 1070 C CA . GLN A 1 132 ? 16.720 -21.123 -3.056 1.00 59.44 132 GLN A CA 1
ATOM 1071 C C . GLN A 1 132 ? 17.596 -20.014 -2.462 1.00 59.44 132 GLN A C 1
ATOM 1073 O O . GLN A 1 132 ? 17.754 -19.965 -1.246 1.00 59.44 132 GLN A O 1
ATOM 1078 N N . ILE A 1 133 ? 18.207 -19.156 -3.287 1.00 55.84 133 ILE A N 1
ATOM 1079 C CA . ILE A 1 133 ? 19.177 -18.150 -2.811 1.00 55.84 133 ILE A CA 1
ATOM 1080 C C . ILE A 1 133 ? 18.605 -16.737 -2.895 1.00 55.84 133 ILE A C 1
ATOM 1082 O O . ILE A 1 133 ? 18.839 -15.933 -1.996 1.00 55.84 133 ILE A O 1
ATOM 1086 N N . LEU A 1 134 ? 17.891 -16.423 -3.976 1.00 58.25 134 LEU A N 1
ATOM 1087 C CA . LEU A 1 134 ? 17.419 -15.063 -4.234 1.00 58.25 134 LEU A CA 1
ATOM 1088 C C . LEU A 1 134 ? 15.946 -14.833 -3.875 1.00 58.25 134 LEU A C 1
ATOM 1090 O O . LEU A 1 134 ? 15.522 -13.682 -3.922 1.00 58.25 134 LEU A O 1
ATOM 1094 N N . GLU A 1 135 ? 15.189 -15.889 -3.530 1.00 66.69 135 GLU A N 1
ATOM 1095 C CA . GLU A 1 135 ? 13.744 -15.839 -3.225 1.00 66.69 135 GLU A CA 1
ATOM 1096 C C . GLU A 1 135 ? 12.978 -14.906 -4.186 1.00 66.69 135 GLU A C 1
ATOM 1098 O O . GLU A 1 135 ? 12.127 -14.1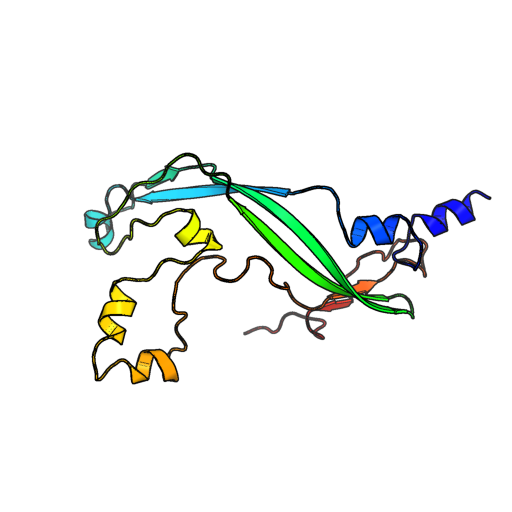09 -3.777 1.00 66.69 135 GLU A O 1
ATOM 1103 N N . LEU A 1 136 ? 13.337 -14.942 -5.476 1.00 67.88 136 LEU A N 1
ATOM 1104 C CA . LEU A 1 136 ? 12.813 -13.972 -6.429 1.00 67.88 136 LEU A CA 1
ATOM 1105 C C . LEU A 1 136 ? 11.316 -14.214 -6.614 1.00 67.88 136 LEU A C 1
ATOM 1107 O O . LEU A 1 136 ? 10.900 -15.353 -6.832 1.00 67.88 136 LEU A O 1
ATOM 1111 N N . PRO A 1 137 ? 10.486 -13.164 -6.549 1.00 73.44 137 PRO A N 1
ATOM 1112 C CA . PRO A 1 137 ? 9.080 -13.318 -6.858 1.00 73.44 137 PRO A CA 1
ATOM 1113 C C . PRO A 1 137 ? 8.920 -13.659 -8.343 1.00 73.44 137 PRO A C 1
ATOM 1115 O O . PRO A 1 137 ? 9.547 -13.035 -9.194 1.00 73.44 137 PRO A O 1
ATOM 1118 N N . ASP A 1 138 ? 7.999 -14.573 -8.654 1.00 79.25 138 ASP A N 1
ATOM 1119 C CA . ASP A 1 138 ? 7.703 -15.016 -10.032 1.00 79.25 138 ASP A CA 1
ATOM 1120 C C . ASP A 1 138 ? 7.298 -13.874 -10.985 1.00 79.25 138 ASP A C 1
ATOM 1122 O O . ASP A 1 138 ? 7.243 -14.044 -12.199 1.00 79.25 138 ASP A O 1
ATOM 1126 N N . ARG A 1 139 ? 6.925 -12.716 -10.429 1.00 86.62 139 ARG A N 1
ATOM 1127 C CA . ARG A 1 139 ? 6.578 -11.500 -11.164 1.00 86.62 139 ARG A CA 1
ATOM 1128 C C . ARG A 1 139 ? 7.053 -10.277 -10.400 1.00 86.62 139 ARG A C 1
ATOM 1130 O O . ARG A 1 139 ? 7.039 -10.255 -9.167 1.00 86.62 139 ARG A O 1
ATOM 1137 N N . ILE A 1 140 ? 7.397 -9.234 -11.141 1.00 85.00 140 ILE A N 1
ATOM 1138 C CA . ILE A 1 140 ? 7.852 -7.959 -10.594 1.00 85.00 140 ILE A CA 1
ATOM 1139 C C . ILE A 1 140 ? 6.739 -6.927 -10.768 1.00 85.00 140 ILE A C 1
ATOM 1141 O O . ILE A 1 140 ? 6.173 -6.770 -11.845 1.00 85.00 140 ILE A O 1
ATOM 1145 N N . GLY A 1 141 ? 6.418 -6.202 -9.700 1.00 87.69 141 GLY A N 1
ATOM 1146 C CA . GLY A 1 141 ? 5.453 -5.106 -9.739 1.00 87.69 141 GLY A CA 1
ATOM 1147 C C . GLY A 1 141 ? 5.506 -4.273 -8.465 1.00 87.69 141 GLY A C 1
ATOM 1148 O O . GLY A 1 141 ? 5.859 -4.778 -7.400 1.00 87.69 141 GLY A O 1
ATOM 1149 N N . LEU A 1 142 ? 5.151 -2.991 -8.563 1.00 86.69 142 LEU A N 1
ATOM 1150 C CA . LEU A 1 142 ? 5.275 -2.023 -7.462 1.00 86.69 142 LEU A CA 1
ATOM 1151 C C . LEU A 1 142 ? 4.417 -2.394 -6.242 1.00 86.69 142 LEU A C 1
ATOM 1153 O O . LEU A 1 142 ? 4.847 -2.251 -5.099 1.00 86.69 142 LEU A O 1
ATOM 1157 N N . PHE A 1 143 ? 3.208 -2.892 -6.492 1.00 87.56 143 PHE A N 1
ATOM 1158 C CA . PHE A 1 143 ? 2.249 -3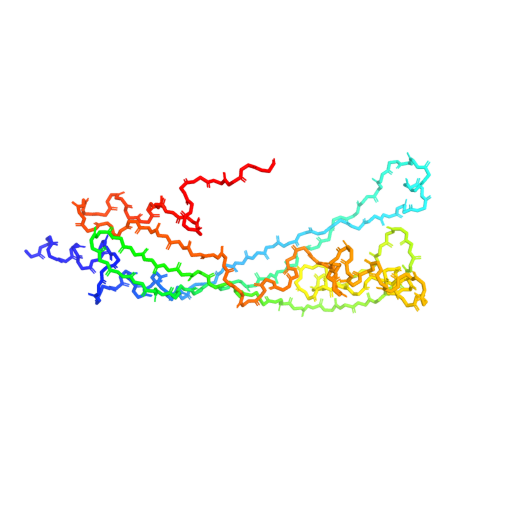.372 -5.496 1.00 87.56 143 PHE A CA 1
ATOM 1159 C C . PHE A 1 143 ? 1.806 -4.804 -5.822 1.00 87.56 143 PHE A C 1
ATOM 1161 O O . PHE A 1 143 ? 0.663 -5.192 -5.556 1.00 87.56 143 PHE A O 1
ATOM 1168 N N . TYR A 1 144 ? 2.713 -5.599 -6.398 1.00 88.81 144 TYR A N 1
ATOM 1169 C CA . TYR A 1 144 ? 2.449 -6.997 -6.721 1.00 88.81 144 TYR A CA 1
ATOM 1170 C C . TYR A 1 144 ? 1.965 -7.767 -5.484 1.00 88.81 144 TYR A C 1
ATOM 1172 O O . TYR A 1 144 ? 2.469 -7.579 -4.373 1.00 88.81 144 TYR A O 1
ATOM 1180 N N . LYS A 1 145 ? 0.939 -8.608 -5.673 1.00 88.00 145 LYS A N 1
ATOM 1181 C CA . LYS A 1 145 ? 0.255 -9.369 -4.610 1.00 88.00 145 LYS A CA 1
ATOM 1182 C C . LYS A 1 145 ? -0.335 -8.515 -3.477 1.00 88.00 145 LYS A C 1
ATOM 1184 O O . LYS A 1 145 ? -0.695 -9.074 -2.451 1.00 88.00 145 LYS A O 1
ATOM 1189 N N . LYS A 1 146 ? -0.480 -7.189 -3.614 1.00 87.56 146 LYS A N 1
ATOM 1190 C CA . LYS A 1 146 ? -1.100 -6.359 -2.559 1.00 87.56 146 LYS A CA 1
ATOM 1191 C C . LYS A 1 146 ? -2.626 -6.327 -2.615 1.00 87.56 146 LYS A C 1
ATOM 1193 O O . LYS A 1 146 ? -3.260 -6.029 -1.601 1.00 87.56 146 LYS A O 1
ATOM 1198 N N . ASN A 1 147 ? -3.232 -6.663 -3.753 1.00 85.12 147 ASN A N 1
ATOM 1199 C CA . ASN A 1 147 ? -4.685 -6.627 -3.905 1.00 85.12 147 ASN A CA 1
ATOM 1200 C C . ASN A 1 147 ? -5.382 -7.668 -3.013 1.00 85.12 147 ASN A C 1
ATOM 1202 O O . ASN A 1 147 ? -5.104 -8.860 -3.101 1.00 85.12 147 ASN A O 1
ATOM 1206 N N . GLY A 1 148 ? -6.293 -7.215 -2.153 1.00 85.56 148 GLY A N 1
ATOM 1207 C CA . GLY A 1 148 ? -7.019 -8.067 -1.214 1.00 85.56 148 GLY A CA 1
ATOM 1208 C C . GLY A 1 148 ? -6.170 -8.585 -0.051 1.00 85.56 148 GLY A C 1
ATOM 1209 O O . GLY A 1 148 ? -6.589 -9.526 0.621 1.00 85.56 148 GLY A O 1
ATOM 1210 N N . THR A 1 149 ? -4.999 -7.995 0.207 1.00 88.38 149 THR A N 1
ATOM 1211 C CA . THR A 1 149 ? -4.125 -8.399 1.322 1.00 88.38 149 THR A CA 1
ATOM 1212 C C . THR A 1 149 ? -4.213 -7.456 2.513 1.00 88.38 149 THR A C 1
ATOM 1214 O O . THR A 1 149 ? -4.671 -6.317 2.395 1.00 88.38 149 THR A O 1
ATOM 1217 N N . SER A 1 150 ? -3.790 -7.967 3.672 1.00 89.06 150 SER A N 1
ATOM 1218 C CA . SER A 1 150 ? -3.695 -7.198 4.908 1.00 89.06 150 SER A CA 1
ATOM 1219 C C . SER A 1 150 ? -2.442 -6.320 4.911 1.00 89.06 150 SER A C 1
ATOM 1221 O O . SER A 1 150 ? -1.361 -6.772 4.532 1.00 89.06 150 SER A O 1
ATOM 1223 N N . THR A 1 151 ? -2.560 -5.083 5.394 1.00 88.38 151 THR A N 1
ATOM 1224 C CA . THR A 1 151 ? -1.415 -4.182 5.625 1.00 88.38 151 THR A CA 1
ATOM 1225 C C . THR A 1 151 ? -0.724 -4.409 6.977 1.00 88.38 151 THR A C 1
ATOM 1227 O O . THR A 1 151 ? 0.186 -3.664 7.347 1.00 88.38 151 THR A O 1
ATOM 1230 N N . GLY A 1 152 ? -1.139 -5.441 7.714 1.00 89.31 152 GLY A N 1
ATOM 1231 C CA . GLY A 1 152 ? -0.652 -5.765 9.050 1.00 89.31 152 GLY A CA 1
ATOM 1232 C C . GLY A 1 152 ? -1.710 -5.548 10.128 1.00 89.31 152 GLY A C 1
ATOM 1233 O O . GLY A 1 152 ? -2.793 -5.005 9.878 1.00 89.31 152 GLY A O 1
ATOM 1234 N N . VAL A 1 153 ? -1.383 -6.009 11.332 1.00 93.19 153 VAL A N 1
ATOM 1235 C CA . VAL A 1 153 ? -2.250 -5.903 12.508 1.00 93.19 153 VAL A CA 1
ATOM 1236 C C . VAL A 1 153 ? -1.966 -4.582 13.205 1.00 93.19 153 VAL A C 1
ATOM 1238 O O . VAL A 1 153 ? -0.823 -4.294 13.554 1.00 93.19 153 VAL A O 1
ATOM 1241 N N . PHE A 1 154 ? -3.008 -3.792 13.417 1.00 94.88 154 PHE A N 1
ATOM 1242 C CA . PHE A 1 154 ? -2.957 -2.548 14.169 1.00 94.88 154 PHE A CA 1
ATOM 1243 C C . PHE A 1 154 ? -3.675 -2.727 15.498 1.00 94.88 154 PHE A C 1
ATOM 1245 O O . PHE A 1 154 ? -4.761 -3.307 15.549 1.00 94.88 154 PHE A O 1
ATOM 1252 N N . GLU A 1 155 ? -3.104 -2.153 16.547 1.00 94.69 155 GLU A N 1
ATOM 1253 C CA . GLU A 1 155 ? -3.819 -1.838 17.776 1.00 94.69 155 GLU A CA 1
ATOM 1254 C C . GLU A 1 155 ? -3.966 -0.320 17.870 1.00 94.69 155 GLU A C 1
ATOM 1256 O O . GLU A 1 155 ? -2.976 0.408 17.761 1.00 94.69 155 GLU A O 1
ATOM 1261 N N . VAL A 1 156 ? -5.195 0.162 18.050 1.00 94.25 156 VAL A N 1
ATOM 1262 C CA . VAL A 1 156 ? -5.502 1.595 18.174 1.00 94.25 156 VAL A CA 1
ATOM 1263 C C . VAL A 1 156 ? -6.353 1.876 19.401 1.00 94.25 156 VAL A C 1
ATOM 1265 O O . VAL A 1 156 ? -7.122 1.018 19.835 1.00 94.25 156 VAL A O 1
ATOM 1268 N N . GLU A 1 157 ? -6.264 3.095 19.923 1.00 94.00 157 GLU A N 1
ATOM 1269 C CA . GLU A 1 157 ? -7.164 3.563 20.977 1.00 94.00 157 GLU A CA 1
ATOM 1270 C C . GLU A 1 157 ? -8.593 3.756 20.454 1.00 94.00 157 GLU A C 1
ATOM 1272 O O . GLU A 1 157 ? -8.826 4.275 19.356 1.00 94.00 157 GLU A O 1
ATOM 1277 N N . ASP A 1 158 ? -9.563 3.318 21.257 1.00 90.00 158 ASP A N 1
ATOM 1278 C CA . ASP A 1 158 ? -10.984 3.317 20.900 1.00 90.00 158 ASP A CA 1
ATOM 1279 C C . ASP A 1 158 ? -11.709 4.638 21.211 1.00 90.00 158 ASP A C 1
ATOM 1281 O O . ASP A 1 158 ? -12.864 4.799 20.808 1.00 90.00 158 ASP A O 1
ATOM 1285 N N . GLY A 1 159 ? -11.044 5.577 21.899 1.00 86.62 159 GLY A N 1
ATOM 1286 C CA . GLY A 1 159 ? -11.587 6.881 22.291 1.00 86.62 159 GLY A CA 1
ATOM 1287 C C . GLY A 1 159 ? -12.598 6.839 23.445 1.00 86.62 159 GLY A C 1
ATOM 1288 O O . GLY A 1 159 ? -13.245 7.843 23.742 1.00 86.62 159 GLY A O 1
ATOM 1289 N N . HIS A 1 160 ? -12.793 5.696 24.109 1.00 84.56 160 HIS A N 1
ATOM 1290 C CA . HIS A 1 160 ? -13.806 5.568 25.162 1.00 84.56 160 HIS A CA 1
ATOM 1291 C C . HIS A 1 160 ? -13.437 6.340 26.441 1.00 84.56 160 HIS A C 1
ATOM 1293 O O . HIS A 1 160 ? -14.312 6.850 27.140 1.00 84.56 160 HIS A O 1
ATOM 1299 N N . LYS A 1 161 ? -12.141 6.424 26.761 1.00 84.31 161 LYS A N 1
ATOM 1300 C CA . LYS A 1 161 ? -11.641 6.951 28.045 1.00 84.31 161 LYS A CA 1
ATOM 1301 C C . LYS A 1 161 ? -11.620 8.479 28.136 1.00 84.31 161 LYS A C 1
ATOM 1303 O O . LYS A 1 161 ? -11.587 9.008 29.243 1.00 84.31 161 LYS A O 1
ATOM 1308 N N . ASP A 1 162 ? -11.649 9.170 27.005 1.00 83.75 162 ASP A N 1
ATOM 1309 C CA . ASP A 1 162 ? -11.430 10.617 26.898 1.00 83.75 162 ASP A CA 1
ATOM 1310 C C . ASP A 1 162 ? -12.414 11.290 25.928 1.00 83.75 162 ASP A C 1
ATOM 1312 O O . ASP A 1 162 ? -12.131 12.332 25.348 1.00 83.75 162 ASP A O 1
ATOM 1316 N N . ASN A 1 163 ? -13.593 10.690 25.742 1.00 80.31 163 ASN A N 1
ATOM 1317 C CA . ASN A 1 163 ? -14.627 11.175 24.823 1.00 80.31 163 ASN A CA 1
ATOM 1318 C C . ASN A 1 163 ? -14.170 11.316 23.354 1.00 80.31 163 ASN A C 1
ATOM 1320 O O . ASN A 1 163 ? -14.804 12.047 22.591 1.00 80.31 163 ASN A O 1
ATOM 1324 N N . GLY A 1 164 ? -13.142 10.578 22.935 1.00 81.44 164 GLY A N 1
ATOM 1325 C CA . GLY A 1 164 ? -12.712 10.478 21.543 1.00 81.44 164 GLY A CA 1
ATOM 1326 C C . GLY A 1 164 ? -11.446 11.263 21.210 1.00 81.44 164 GLY A C 1
ATOM 1327 O O . GLY A 1 164 ? -11.065 11.292 20.043 1.00 81.44 164 GLY A O 1
ATOM 1328 N N . GLU A 1 165 ? -10.779 11.880 22.189 1.00 85.94 165 GLU A N 1
ATOM 1329 C CA . GLU A 1 165 ? -9.524 12.614 21.960 1.00 85.94 165 GLU A CA 1
ATOM 1330 C C . GLU A 1 165 ? -8.393 11.693 21.468 1.00 85.94 165 GLU A C 1
ATOM 1332 O O . GLU A 1 165 ? -7.642 12.057 20.563 1.00 85.94 165 GLU A O 1
ATOM 1337 N N . SER A 1 166 ? -8.311 10.476 22.007 1.00 89.44 166 SER A N 1
ATOM 1338 C CA . SER A 1 166 ? -7.351 9.439 21.602 1.00 89.44 166 SER A CA 1
ATOM 1339 C C . SER A 1 166 ? -7.764 8.628 20.375 1.00 89.44 166 SER A C 1
ATOM 1341 O O . SER A 1 166 ? -6.989 7.797 19.892 1.00 89.44 166 SER A O 1
ATOM 1343 N N . LEU A 1 167 ? -8.984 8.820 19.873 1.00 90.31 167 LEU A N 1
ATOM 1344 C CA . LEU A 1 167 ? -9.601 7.942 18.886 1.00 90.31 167 LEU A CA 1
ATOM 1345 C C . LEU A 1 167 ? -8.695 7.706 17.666 1.00 90.31 167 LEU A C 1
ATOM 1347 O O . LEU A 1 167 ? -8.360 8.628 16.921 1.00 90.31 167 LEU A O 1
ATOM 1351 N N . GLY A 1 168 ? -8.355 6.441 17.417 1.00 88.06 168 GLY A N 1
ATOM 1352 C CA . GLY A 1 168 ? -7.565 6.040 16.254 1.00 88.06 168 GLY A CA 1
ATOM 1353 C C . GLY A 1 168 ? -6.056 6.265 16.387 1.00 88.06 168 GLY A C 1
ATOM 1354 O O . GLY A 1 168 ? -5.331 5.999 15.424 1.00 88.06 168 GLY A O 1
ATOM 1355 N N . ARG A 1 169 ? -5.557 6.704 17.551 1.00 92.56 169 ARG A N 1
ATOM 1356 C CA . ARG A 1 169 ? -4.116 6.744 17.829 1.00 92.56 169 ARG A CA 1
ATOM 1357 C C . ARG A 1 169 ? -3.548 5.324 17.804 1.00 92.56 169 ARG A C 1
ATOM 1359 O O . ARG A 1 169 ? -4.066 4.438 18.478 1.00 92.56 169 ARG A O 1
ATOM 1366 N N . ILE A 1 170 ? -2.489 5.116 17.022 1.00 93.19 170 ILE A N 1
ATOM 1367 C CA . ILE A 1 170 ? -1.821 3.815 16.884 1.00 93.19 170 ILE A CA 1
ATOM 1368 C C . ILE A 1 170 ? -1.007 3.524 18.147 1.00 93.19 170 ILE A C 1
ATOM 1370 O O . ILE A 1 170 ? -0.148 4.319 18.526 1.00 93.19 170 ILE A O 1
ATOM 1374 N N . ILE A 1 171 ? -1.277 2.375 18.769 1.00 92.50 171 ILE A N 1
ATOM 1375 C CA . ILE A 1 171 ? -0.524 1.821 19.899 1.00 92.50 171 ILE A CA 1
ATOM 1376 C C . ILE A 1 171 ? 0.577 0.899 19.368 1.00 92.50 171 ILE A C 1
ATOM 1378 O O . ILE A 1 171 ? 1.747 1.074 19.707 1.00 92.50 171 ILE A O 1
ATOM 1382 N N . THR A 1 172 ? 0.215 -0.053 18.501 1.00 93.44 172 THR A N 1
ATOM 1383 C CA . THR A 1 172 ? 1.164 -0.979 17.867 1.00 93.44 172 THR A CA 1
ATOM 1384 C C . THR A 1 172 ? 0.826 -1.243 16.400 1.00 93.44 172 THR A C 1
ATOM 1386 O O . THR A 1 172 ? -0.331 -1.158 15.976 1.00 93.44 172 THR A O 1
ATOM 1389 N N . TRP A 1 173 ? 1.854 -1.593 15.624 1.00 93.06 173 TRP A N 1
ATOM 1390 C CA . TRP A 1 173 ? 1.739 -2.198 14.298 1.00 93.06 173 TRP A CA 1
ATOM 1391 C C . TRP A 1 173 ? 2.575 -3.479 14.270 1.00 93.06 173 TRP A C 1
ATOM 1393 O O . TRP A 1 173 ? 3.759 -3.457 14.599 1.00 93.06 173 TRP A O 1
ATOM 1403 N N . ASN A 1 174 ? 1.955 -4.609 13.919 1.00 91.50 174 ASN A N 1
ATOM 1404 C CA . ASN A 1 174 ? 2.561 -5.945 13.964 1.00 91.50 174 ASN A CA 1
ATOM 1405 C C . ASN A 1 174 ? 3.265 -6.239 15.305 1.00 91.50 174 ASN A C 1
ATOM 1407 O O . ASN A 1 174 ? 4.389 -6.734 15.334 1.00 91.50 174 ASN A O 1
ATOM 1411 N N . ASN A 1 175 ? 2.603 -5.905 16.418 1.00 89.62 175 ASN A N 1
ATOM 1412 C CA . ASN A 1 175 ? 3.103 -6.019 17.797 1.00 89.62 175 ASN A CA 1
ATOM 1413 C C . ASN A 1 175 ? 4.333 -5.144 18.133 1.00 89.62 175 ASN A C 1
ATOM 1415 O O . ASN A 1 175 ? 4.845 -5.224 19.249 1.00 89.62 175 ASN A O 1
ATOM 1419 N N . GLY A 1 176 ? 4.800 -4.298 17.211 1.00 89.94 176 GLY A N 1
ATOM 1420 C CA . GLY A 1 176 ? 5.861 -3.319 17.440 1.00 89.94 176 GLY A CA 1
ATOM 1421 C C . GLY A 1 176 ? 5.305 -1.929 17.755 1.00 89.94 176 GLY A C 1
ATOM 1422 O O . GLY A 1 176 ? 4.320 -1.493 17.160 1.00 89.94 176 GLY A O 1
ATOM 1423 N N . THR A 1 177 ? 5.951 -1.211 18.675 1.00 91.81 177 THR A N 1
ATOM 1424 C CA . THR A 1 177 ? 5.662 0.208 18.979 1.00 91.81 177 THR A CA 1
ATOM 1425 C C . THR A 1 177 ? 6.518 1.175 18.159 1.00 91.81 177 THR A C 1
ATOM 1427 O O . THR A 1 177 ? 6.243 2.372 18.109 1.00 91.81 177 THR A O 1
ATOM 1430 N N . SER A 1 178 ? 7.552 0.660 17.496 1.00 87.94 178 SER A N 1
ATOM 1431 C CA . SER A 1 178 ? 8.413 1.386 16.571 1.00 87.94 178 SER A CA 1
ATOM 1432 C C . SER A 1 178 ? 8.651 0.550 15.320 1.00 87.94 178 SER A C 1
ATOM 1434 O O . SER A 1 178 ? 8.576 -0.679 15.353 1.00 87.94 178 SER A O 1
ATOM 1436 N N . LEU A 1 179 ? 8.984 1.216 14.217 1.00 84.12 179 LEU A N 1
ATOM 1437 C CA . LEU A 1 179 ? 9.470 0.521 13.032 1.00 84.12 179 LEU A CA 1
ATOM 1438 C C . LEU A 1 179 ? 10.831 -0.106 13.354 1.00 84.12 179 LEU A C 1
ATOM 1440 O O . LEU A 1 179 ? 11.672 0.520 14.001 1.00 84.12 179 LEU A O 1
ATOM 1444 N N . VAL A 1 180 ? 11.032 -1.353 12.935 1.00 78.81 180 VAL A N 1
ATOM 1445 C CA . VAL A 1 180 ? 12.347 -1.993 13.007 1.00 78.81 180 VAL A CA 1
ATOM 1446 C C . VAL A 1 180 ? 13.242 -1.273 12.000 1.00 78.81 180 VAL A C 1
ATOM 1448 O O . VAL A 1 180 ? 12.937 -1.260 10.809 1.00 78.81 180 VAL A O 1
ATOM 1451 N N . ASN A 1 181 ? 14.306 -0.631 12.480 1.00 51.88 181 ASN A N 1
ATOM 1452 C CA . ASN A 1 181 ? 15.329 -0.067 11.604 1.00 51.88 181 ASN A CA 1
ATOM 1453 C C . ASN A 1 181 ? 16.172 -1.228 11.062 1.00 51.88 181 ASN A C 1
ATOM 1455 O O . ASN A 1 181 ? 16.721 -1.994 11.856 1.00 51.88 181 ASN A O 1
ATOM 1459 N N . TYR A 1 182 ? 16.230 -1.358 9.738 1.00 44.06 182 TYR A N 1
ATOM 1460 C CA . TYR A 1 182 ? 17.167 -2.237 9.036 1.00 44.06 182 TYR A CA 1
ATOM 1461 C C . TYR A 1 182 ? 18.504 -1.528 8.824 1.00 44.06 182 TYR A C 1
ATOM 1463 O O . TYR A 1 182 ? 18.474 -0.300 8.571 1.00 44.06 182 TYR A O 1
#

Secondary structure (DSSP, 8-state):
-HHHHHHTTSS--TT-HHHHHHHS-S--EEEEEEEEEES-HHHHTTTPPPPEEEEEEEEEEEEEEEEEEEEETTEEEEEEEEEEEE----------SSS----HHIIIII-B--HHHHHHHTSTTTHHHHHHTS---SSB-TTTT-TTEEEEEEEEE-STTTTTTTTT-EEEETTBSSPPP-

InterPro domains:
  IPR002159 CD36 family [PF01130] (4-88)
  IPR002159 CD36 family [PF01130] (95-180)
  IPR002159 CD36 family [PTHR11923] (96-179)

Foldseek 3Di:
DVVVVLLLAQWCDPPRPNVVCVQFPPDWDKDFDKDWDWDCQVVVVVVDDTDIDIDTRFIKTKGKGWDWDDDDPQKTKIWIWMAIDTDDDDDDDDDDDVDTDDDPCCQAEQFDQDPVLVVQCPDPVCVCCCVPPVVDPRGHYPCYPRHRDTPFMWMAGGCNPPSNPRHGPTCDGNNDNDDDDD